Protein AF-A0A317Z1Q3-F1 (afdb_monomer)

Foldseek 3Di:
DDDDDPVDDLVVVVVVCVVVVEQEDEAADPDDNDDPNHHYDYDDPVVVVVVVVVVVVVD

Mean predicted aligned error: 6.93 Å

Structure (mmCIF, N/CA/C/O backbone):
data_AF-A0A317Z1Q3-F1
#
_entry.id   AF-A0A317Z1Q3-F1
#
loop_
_atom_site.group_PDB
_atom_site.id
_atom_si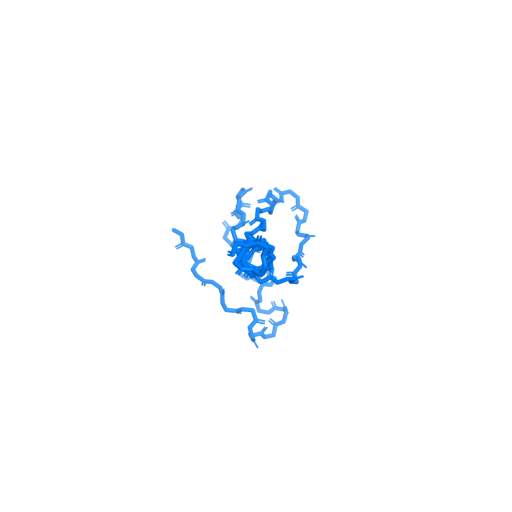te.type_symbol
_atom_site.label_atom_id
_atom_site.label_alt_id
_atom_site.label_comp_id
_atom_site.label_asym_id
_atom_site.label_entity_id
_atom_site.label_seq_id
_atom_site.pdbx_PDB_ins_code
_atom_site.Cartn_x
_atom_site.Cartn_y
_atom_site.Cartn_z
_atom_site.occupancy
_atom_site.B_iso_or_equiv
_atom_site.auth_seq_id
_atom_site.auth_comp_id
_atom_site.auth_asym_id
_atom_site.auth_atom_id
_atom_site.pdbx_PDB_model_num
ATOM 1 N N . TYR A 1 1 ? -0.118 -8.174 10.496 1.00 87.94 1 TYR A N 1
ATOM 2 C CA . TYR A 1 1 ? 0.308 -7.501 9.252 1.00 87.94 1 TYR A CA 1
ATOM 3 C C . TYR A 1 1 ? -0.475 -8.101 8.092 1.00 87.94 1 TYR A C 1
ATOM 5 O O . TYR A 1 1 ? -0.868 -9.258 8.198 1.00 87.94 1 TYR A O 1
ATOM 13 N N . VAL A 1 2 ? -0.736 -7.335 7.029 1.00 94.50 2 VAL A N 1
ATOM 14 C CA . VAL A 1 2 ? -1.370 -7.835 5.796 1.00 94.50 2 VAL A CA 1
ATOM 15 C C . VAL A 1 2 ? -0.323 -7.747 4.687 1.00 94.50 2 VAL A C 1
ATOM 17 O O . VAL A 1 2 ? 0.097 -6.633 4.377 1.00 94.50 2 VAL A O 1
ATOM 20 N N . P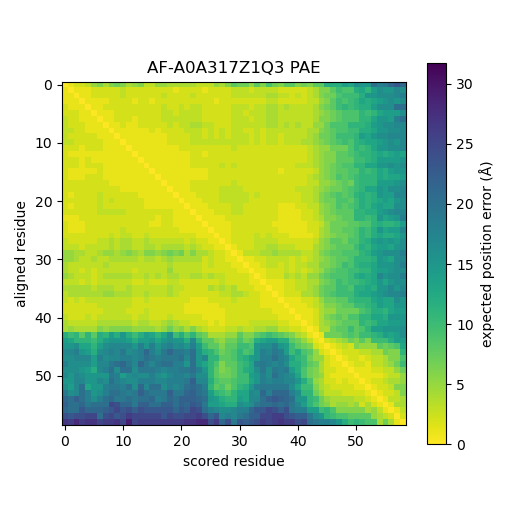RO A 1 3 ? 0.160 -8.874 4.136 1.00 94.19 3 PRO A N 1
ATOM 21 C CA . PRO A 1 3 ? 1.089 -8.829 3.018 1.00 94.19 3 PRO A CA 1
ATOM 22 C C . PRO A 1 3 ? 0.357 -8.351 1.760 1.00 94.19 3 PRO A C 1
ATOM 24 O O . PRO A 1 3 ? -0.737 -8.827 1.453 1.00 94.19 3 PRO A O 1
ATOM 27 N N . ILE A 1 4 ? 0.966 -7.412 1.040 1.00 93.69 4 ILE A N 1
ATOM 28 C CA . ILE A 1 4 ? 0.456 -6.884 -0.226 1.00 93.69 4 ILE A CA 1
ATOM 29 C C . ILE A 1 4 ? 1.565 -7.039 -1.258 1.00 93.69 4 ILE A C 1
ATOM 31 O O . ILE A 1 4 ? 2.670 -6.541 -1.064 1.00 93.69 4 ILE A O 1
ATOM 35 N N . ASP A 1 5 ? 1.257 -7.730 -2.348 1.00 92.44 5 ASP A N 1
ATOM 36 C CA . ASP A 1 5 ? 2.113 -7.769 -3.526 1.00 92.44 5 ASP A CA 1
ATOM 37 C C . ASP A 1 5 ? 1.745 -6.594 -4.440 1.00 92.44 5 ASP A C 1
ATOM 39 O O . ASP A 1 5 ? 0.596 -6.490 -4.869 1.00 92.44 5 ASP A O 1
ATOM 43 N N . GLN A 1 6 ? 2.700 -5.707 -4.732 1.00 90.81 6 GLN A N 1
ATOM 44 C CA . GLN A 1 6 ? 2.475 -4.565 -5.623 1.00 90.81 6 GLN A CA 1
ATOM 45 C C . GLN A 1 6 ? 2.382 -4.947 -7.111 1.00 90.81 6 GLN A C 1
ATOM 47 O O . GLN A 1 6 ? 2.065 -4.094 -7.936 1.00 90.81 6 GLN A O 1
ATOM 52 N N . SER A 1 7 ? 2.617 -6.214 -7.469 1.00 93.31 7 SER A N 1
ATOM 53 C CA . SER A 1 7 ? 2.397 -6.712 -8.830 1.00 93.31 7 SER A CA 1
ATOM 54 C C . SER A 1 7 ? 0.909 -6.814 -9.201 1.00 93.31 7 SER A C 1
ATOM 56 O O . SER A 1 7 ? 0.567 -6.897 -10.384 1.00 93.31 7 SER A O 1
ATOM 58 N N . ILE A 1 8 ? 0.007 -6.797 -8.210 1.00 94.19 8 ILE A N 1
ATOM 59 C CA . ILE A 1 8 ? -1.437 -6.840 -8.452 1.00 94.19 8 ILE A CA 1
ATOM 60 C C . ILE A 1 8 ? -1.961 -5.465 -8.898 1.00 94.19 8 ILE A C 1
ATOM 62 O O . ILE A 1 8 ? -1.377 -4.434 -8.567 1.00 94.19 8 ILE A O 1
ATOM 66 N N . PRO A 1 9 ? -3.112 -5.409 -9.591 1.00 95.44 9 PRO A N 1
ATOM 67 C CA . PRO A 1 9 ? -3.689 -4.144 -10.038 1.00 95.44 9 PRO A CA 1
ATOM 68 C C . PRO A 1 9 ? -3.885 -3.121 -8.906 1.00 95.44 9 PRO A C 1
ATOM 70 O O . PRO A 1 9 ? -4.388 -3.458 -7.833 1.00 95.44 9 PRO A O 1
ATOM 73 N N . THR A 1 10 ? -3.575 -1.847 -9.162 1.00 92.38 10 THR A N 1
ATOM 74 C CA . THR A 1 10 ? -3.637 -0.762 -8.163 1.00 92.38 10 THR A CA 1
ATOM 75 C C . THR A 1 10 ? -5.005 -0.635 -7.489 1.00 92.38 10 THR A C 1
ATOM 77 O O . THR A 1 10 ? -5.080 -0.409 -6.284 1.00 92.38 10 THR A O 1
ATOM 80 N N . ASN A 1 11 ? -6.101 -0.861 -8.221 1.00 95.00 11 ASN A N 1
ATOM 81 C CA . ASN A 1 11 ? -7.453 -0.839 -7.649 1.00 95.00 11 ASN A CA 1
ATOM 82 C C . ASN A 1 11 ? -7.677 -1.946 -6.599 1.00 95.00 11 ASN A C 1
ATOM 84 O O . ASN A 1 11 ? -8.451 -1.767 -5.661 1.00 95.00 11 ASN A O 1
ATOM 88 N N . ARG A 1 12 ? -6.994 -3.091 -6.726 1.00 95.75 12 ARG A N 1
ATOM 89 C CA . ARG A 1 12 ? -7.030 -4.175 -5.734 1.00 95.75 12 ARG A CA 1
ATOM 90 C C . ARG A 1 12 ? -6.256 -3.796 -4.481 1.00 95.75 12 ARG A C 1
ATOM 92 O O . ARG A 1 12 ? -6.730 -4.093 -3.390 1.00 95.75 12 ARG A O 1
ATOM 99 N N . ILE A 1 13 ? -5.111 -3.134 -4.637 1.00 95.25 13 ILE A N 1
ATOM 100 C CA . ILE A 1 13 ? -4.324 -2.608 -3.515 1.00 95.25 13 ILE A CA 1
ATOM 101 C C . ILE A 1 13 ? -5.148 -1.564 -2.760 1.00 95.25 13 ILE A C 1
ATOM 103 O O . ILE A 1 13 ? -5.335 -1.702 -1.556 1.00 95.25 13 ILE A O 1
ATOM 107 N N . GLN A 1 14 ? -5.742 -0.604 -3.474 1.00 94.75 14 GLN A N 1
ATOM 108 C CA . GLN A 1 14 ? -6.616 0.411 -2.885 1.00 94.75 14 GLN A CA 1
ATOM 109 C C . GLN A 1 14 ? -7.760 -0.220 -2.082 1.00 94.75 14 GLN A C 1
ATOM 111 O O . GLN A 1 14 ? -7.959 0.134 -0.924 1.00 94.75 14 GLN A O 1
ATOM 116 N N . HIS A 1 15 ? -8.452 -1.215 -2.645 1.00 95.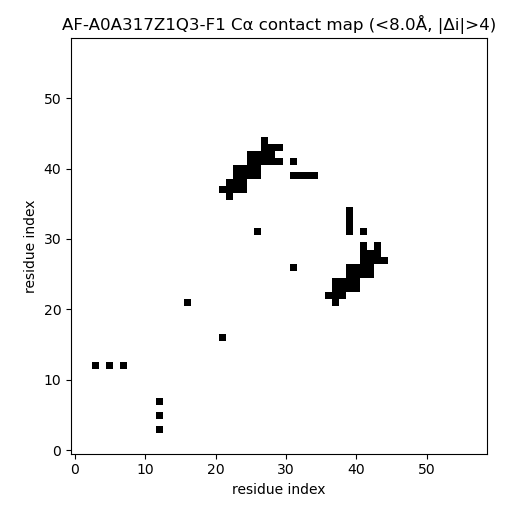69 15 HIS A N 1
ATOM 117 C CA . HIS A 1 15 ? -9.529 -1.909 -1.938 1.00 95.69 15 HIS A CA 1
ATOM 118 C C . HIS A 1 15 ? -9.056 -2.587 -0.639 1.00 95.69 15 HIS A C 1
ATOM 120 O O . HIS A 1 15 ? -9.780 -2.607 0.357 1.00 95.69 15 HIS A O 1
ATOM 126 N N . ILE A 1 16 ? -7.842 -3.149 -0.630 1.00 96.19 16 ILE A N 1
ATOM 127 C CA . ILE A 1 16 ? -7.246 -3.726 0.582 1.00 96.19 16 ILE A CA 1
ATOM 128 C C . ILE A 1 16 ? -6.985 -2.624 1.614 1.00 96.19 16 ILE A C 1
ATOM 130 O O . ILE A 1 16 ? -7.337 -2.804 2.778 1.00 96.19 16 ILE A O 1
ATOM 134 N N . ILE A 1 17 ? -6.407 -1.494 1.199 1.00 95.69 17 ILE A N 1
ATOM 135 C CA . ILE A 1 17 ? -6.079 -0.380 2.097 1.00 95.69 17 ILE A CA 1
ATOM 136 C C . ILE A 1 17 ? -7.335 0.239 2.708 1.00 95.69 17 ILE A C 1
ATOM 138 O O . ILE A 1 17 ? -7.383 0.401 3.923 1.00 95.69 17 ILE A O 1
ATOM 142 N N . GLU A 1 18 ? -8.378 0.488 1.917 1.00 95.25 18 GLU A N 1
ATOM 143 C CA . GLU A 1 18 ? -9.666 0.994 2.411 1.00 95.25 18 GLU A CA 1
ATOM 144 C C . GLU A 1 18 ? -10.291 0.034 3.432 1.00 95.25 18 GLU A C 1
ATOM 146 O O . GLU A 1 18 ? -10.706 0.437 4.519 1.00 95.25 18 GLU A O 1
ATOM 151 N N . LYS A 1 19 ? -10.307 -1.267 3.118 1.00 96.19 19 LYS A N 1
ATOM 152 C CA . LYS A 1 19 ? -10.921 -2.285 3.978 1.00 96.19 19 LYS A CA 1
ATOM 153 C C . LYS A 1 19 ? -10.157 -2.508 5.282 1.00 96.19 19 LYS A C 1
ATOM 155 O O . LYS A 1 19 ? -10.774 -2.767 6.312 1.00 96.19 19 LYS A O 1
ATOM 160 N N . VAL A 1 20 ? -8.828 -2.481 5.229 1.00 95.81 20 VAL A N 1
ATOM 161 C CA . VAL A 1 20 ? -7.967 -2.724 6.395 1.00 95.81 20 VAL A CA 1
ATOM 162 C C . VAL A 1 20 ? -7.789 -1.456 7.228 1.00 95.81 20 VAL A C 1
ATOM 164 O O . VAL A 1 20 ? -7.603 -1.564 8.436 1.00 95.81 20 VAL A O 1
ATOM 167 N N . SER A 1 21 ? -7.862 -0.275 6.603 1.00 95.38 21 SER A N 1
ATOM 168 C CA . SER A 1 21 ? -7.641 1.032 7.234 1.00 95.38 21 SER A CA 1
ATOM 169 C C . SER A 1 21 ? -6.367 1.065 8.105 1.00 95.38 21 SER A C 1
ATOM 171 O O . SER A 1 21 ? -6.439 1.320 9.311 1.00 95.38 21 SER A O 1
ATOM 173 N N . PRO A 1 22 ? -5.184 0.740 7.542 1.00 95.62 22 PRO A N 1
ATOM 174 C CA . PRO A 1 22 ? -3.952 0.681 8.319 1.00 95.62 22 PRO A CA 1
ATOM 175 C C . PRO A 1 22 ? -3.477 2.081 8.728 1.00 95.62 22 PRO A C 1
ATOM 177 O O . PRO A 1 22 ? -3.520 3.012 7.936 1.00 95.62 22 PRO A O 1
ATOM 180 N N . GLN A 1 23 ? -2.922 2.215 9.935 1.00 96.44 23 GLN A N 1
ATOM 181 C CA . GLN A 1 23 ? -2.205 3.438 10.337 1.00 96.44 23 GLN A CA 1
ATOM 182 C C . GLN A 1 23 ? -0.789 3.500 9.740 1.00 96.44 23 GLN A C 1
ATOM 184 O O . GLN A 1 23 ? -0.254 4.584 9.521 1.00 96.44 23 GLN A O 1
ATOM 189 N N . PHE A 1 24 ? -0.191 2.334 9.466 1.00 96.31 24 PHE A N 1
ATOM 190 C CA . PHE A 1 24 ? 1.173 2.198 8.960 1.00 96.31 24 PHE A CA 1
ATOM 191 C C . PHE A 1 24 ? 1.225 1.259 7.757 1.00 96.31 24 PHE A C 1
ATOM 193 O O . PHE A 1 24 ? 0.643 0.171 7.790 1.00 96.31 24 PHE A O 1
ATOM 200 N N . LEU A 1 25 ? 1.986 1.648 6.737 1.00 95.62 25 LEU A N 1
ATOM 201 C CA . LEU A 1 25 ? 2.295 0.829 5.572 1.00 95.62 25 LEU A CA 1
ATOM 202 C C . LEU A 1 25 ? 3.811 0.691 5.446 1.00 95.62 25 LEU A C 1
ATOM 204 O O . LEU A 1 25 ? 4.512 1.681 5.286 1.00 95.62 25 LEU A O 1
ATOM 208 N N . ILE A 1 26 ? 4.320 -0.538 5.535 1.00 94.75 26 ILE A N 1
ATOM 209 C CA . ILE A 1 26 ? 5.738 -0.823 5.294 1.00 94.75 26 ILE A CA 1
ATOM 210 C C . ILE A 1 26 ? 5.877 -1.189 3.821 1.00 94.75 26 ILE A C 1
ATOM 212 O O . ILE A 1 26 ? 5.356 -2.219 3.392 1.00 94.75 26 ILE A O 1
ATOM 216 N N . ASN A 1 27 ? 6.568 -0.346 3.063 1.00 91.94 27 ASN A N 1
ATOM 217 C CA . ASN A 1 27 ? 6.822 -0.547 1.647 1.00 91.94 27 ASN A CA 1
ATOM 218 C C . ASN A 1 27 ? 8.296 -0.895 1.432 1.00 91.94 27 ASN A C 1
ATOM 220 O O . ASN A 1 27 ? 9.188 -0.219 1.935 1.00 91.94 27 ASN A O 1
ATOM 224 N N . THR A 1 28 ? 8.565 -1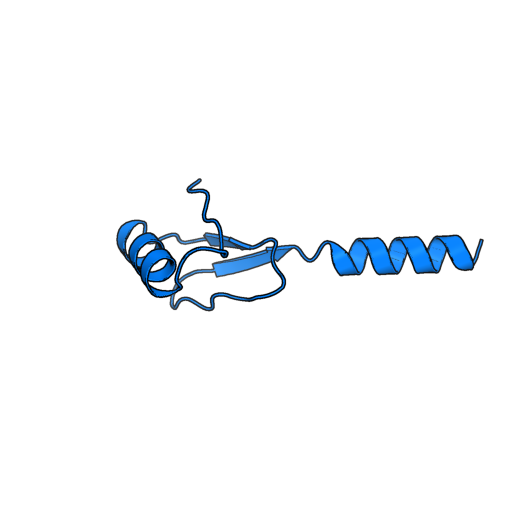.963 0.693 1.00 89.81 28 THR A N 1
ATOM 225 C CA . THR A 1 28 ? 9.932 -2.378 0.337 1.00 89.81 28 THR A CA 1
ATOM 226 C C . THR A 1 28 ? 10.246 -2.152 -1.137 1.00 89.81 28 THR A C 1
ATOM 228 O O . THR A 1 28 ? 11.297 -2.573 -1.612 1.00 89.81 28 THR A O 1
ATOM 231 N N . THR A 1 29 ? 9.315 -1.557 -1.879 1.00 87.38 29 THR A N 1
ATOM 232 C CA . THR A 1 29 ? 9.483 -1.209 -3.289 1.00 87.38 29 THR A CA 1
ATOM 233 C C . THR A 1 29 ? 9.839 0.267 -3.427 1.00 87.38 29 THR A C 1
ATOM 235 O O . THR A 1 29 ? 9.593 1.068 -2.524 1.00 87.38 29 THR A O 1
ATOM 238 N N . ASP A 1 30 ? 10.350 0.639 -4.598 1.00 85.00 30 ASP A N 1
ATOM 239 C CA . ASP A 1 30 ? 10.680 2.030 -4.915 1.00 85.00 30 ASP A CA 1
ATOM 240 C C . ASP A 1 30 ? 9.444 2.848 -5.348 1.00 85.00 30 ASP A C 1
ATOM 242 O O . ASP A 1 30 ? 9.567 4.023 -5.691 1.00 85.00 30 ASP A O 1
ATOM 246 N N . THR A 1 31 ? 8.247 2.242 -5.354 1.00 87.12 31 THR A N 1
ATOM 247 C CA . THR A 1 31 ? 7.000 2.898 -5.773 1.00 87.12 31 THR A CA 1
ATOM 248 C C . THR A 1 31 ? 6.142 3.231 -4.552 1.00 87.12 31 THR A C 1
ATOM 250 O O . THR A 1 31 ? 5.524 2.323 -3.984 1.00 87.12 31 THR A O 1
ATOM 253 N N . PRO A 1 32 ? 6.094 4.506 -4.122 1.00 87.56 32 PRO A N 1
ATOM 254 C CA . PRO A 1 32 ? 5.257 4.917 -3.003 1.00 87.56 32 PRO A CA 1
ATOM 255 C C . PRO A 1 32 ? 3.775 4.819 -3.368 1.00 87.56 32 PRO A C 1
ATOM 257 O O . PRO A 1 32 ? 3.383 5.093 -4.506 1.00 87.56 32 PRO A O 1
ATOM 260 N N . LEU A 1 33 ? 2.948 4.447 -2.393 1.00 88.69 33 LEU A N 1
ATOM 261 C CA . LEU A 1 33 ? 1.509 4.276 -2.585 1.00 88.69 33 LEU A CA 1
ATOM 262 C C . LEU A 1 33 ? 0.695 5.511 -2.163 1.00 88.69 33 LEU A C 1
ATOM 264 O O . LEU A 1 33 ? -0.389 5.715 -2.703 1.00 88.69 33 LEU A O 1
ATOM 268 N N . ASN A 1 34 ? 1.222 6.361 -1.270 1.00 87.69 34 ASN A N 1
ATOM 269 C CA . ASN A 1 34 ? 0.686 7.692 -0.932 1.00 87.69 34 ASN A CA 1
ATOM 270 C C . ASN A 1 34 ? -0.817 7.723 -0.566 1.00 87.69 34 ASN A C 1
ATOM 272 O O . ASN A 1 34 ? -1.568 8.571 -1.052 1.00 87.69 34 ASN A O 1
ATOM 276 N N . TYR A 1 35 ? -1.273 6.812 0.297 1.00 91.19 35 TYR A N 1
ATOM 277 C CA . TYR A 1 35 ? -2.657 6.816 0.784 1.00 91.19 35 TYR A CA 1
ATOM 278 C C . TYR A 1 35 ? -2.875 7.853 1.895 1.00 91.19 35 TYR A C 1
ATOM 280 O O . TYR A 1 35 ? -2.111 7.919 2.858 1.00 91.19 35 TYR A O 1
ATOM 288 N N . GLU A 1 36 ? -3.946 8.644 1.785 1.00 90.94 36 GLU A N 1
ATOM 289 C CA . GLU A 1 36 ? -4.300 9.659 2.783 1.00 90.94 36 GLU A CA 1
ATOM 290 C C . GLU A 1 36 ? -4.553 9.028 4.162 1.00 90.94 36 GLU A C 1
ATOM 292 O O . GLU A 1 36 ? -5.205 7.991 4.281 1.00 90.94 36 GLU A O 1
ATOM 297 N N . GLY A 1 37 ? -4.020 9.649 5.218 1.00 91.69 37 GLY A N 1
ATOM 298 C CA . GLY A 1 37 ? -4.181 9.172 6.595 1.00 91.69 37 GLY A CA 1
ATOM 299 C C . GLY A 1 37 ? -3.347 7.936 6.957 1.00 91.69 37 GLY A C 1
ATOM 300 O O . GLY A 1 37 ? -3.409 7.488 8.101 1.00 91.69 37 GLY A O 1
ATOM 301 N N . VAL A 1 38 ? -2.542 7.410 6.028 1.00 95.06 38 VAL A N 1
ATOM 302 C CA . VAL A 1 38 ? -1.652 6.266 6.260 1.00 95.06 38 VAL A CA 1
ATOM 303 C C . VAL A 1 38 ? -0.205 6.743 6.320 1.00 95.06 38 VAL A C 1
ATOM 3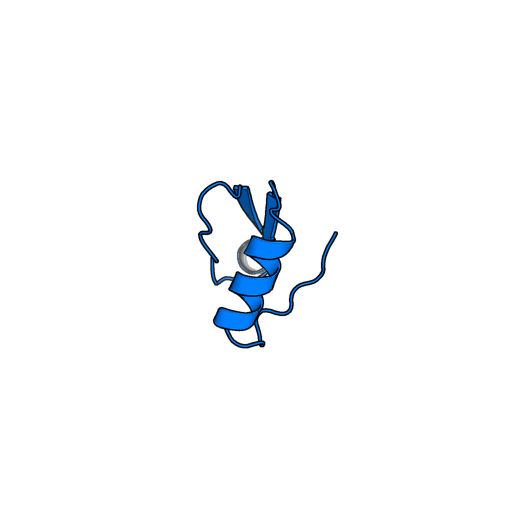05 O O . VAL A 1 38 ? 0.273 7.440 5.429 1.00 95.06 38 VAL A O 1
ATOM 308 N N . THR A 1 39 ? 0.527 6.339 7.359 1.00 95.88 39 THR A N 1
ATOM 309 C CA . THR A 1 39 ? 1.970 6.600 7.444 1.00 95.88 39 THR A CA 1
ATOM 310 C C . THR A 1 39 ? 2.725 5.533 6.657 1.00 95.88 39 THR A C 1
ATOM 312 O O . THR A 1 39 ? 2.824 4.384 7.093 1.00 95.88 39 THR A O 1
ATOM 315 N N . GLU A 1 40 ? 3.259 5.900 5.497 1.00 94.50 40 GLU A N 1
ATOM 316 C CA . GLU A 1 40 ? 4.086 5.016 4.674 1.00 94.50 40 GLU A CA 1
ATOM 317 C C . GLU A 1 40 ? 5.564 5.091 5.092 1.00 94.50 40 GLU A C 1
ATOM 319 O O . GLU A 1 40 ? 6.155 6.166 5.183 1.00 94.50 40 GLU A O 1
ATOM 324 N N . ILE A 1 41 ? 6.160 3.928 5.359 1.00 92.50 41 ILE A N 1
ATOM 325 C CA . ILE A 1 41 ? 7.575 3.747 5.685 1.00 92.50 41 ILE A CA 1
ATOM 326 C C . ILE A 1 41 ? 8.205 2.947 4.547 1.00 92.50 41 ILE A C 1
ATOM 328 O O . ILE A 1 41 ? 7.987 1.738 4.442 1.00 92.50 41 ILE A O 1
ATOM 332 N N . THR A 1 42 ? 9.005 3.616 3.719 1.00 89.62 42 THR A N 1
ATOM 333 C CA . THR A 1 42 ? 9.706 2.979 2.599 1.00 89.62 42 THR A CA 1
ATOM 334 C C . THR A 1 42 ? 11.110 2.548 3.007 1.00 89.62 42 THR A C 1
ATOM 336 O O . THR A 1 42 ? 11.942 3.366 3.398 1.00 89.62 42 THR A O 1
ATOM 339 N N . VAL A 1 43 ? 11.391 1.253 2.892 1.00 85.00 43 VAL A N 1
ATOM 340 C CA . VAL A 1 43 ? 12.707 0.664 3.148 1.00 85.00 43 VAL A CA 1
ATOM 341 C C . VAL A 1 43 ? 13.413 0.447 1.811 1.00 85.00 43 VAL A C 1
ATOM 343 O O . VAL A 1 43 ? 13.198 -0.559 1.137 1.00 85.00 43 VAL A O 1
ATOM 346 N N . MET A 1 44 ? 14.274 1.391 1.424 1.00 71.50 44 MET A N 1
ATOM 347 C CA . MET A 1 44 ? 15.089 1.275 0.210 1.00 71.50 44 MET A CA 1
ATOM 348 C C . MET A 1 44 ? 16.322 0.398 0.457 1.00 71.50 4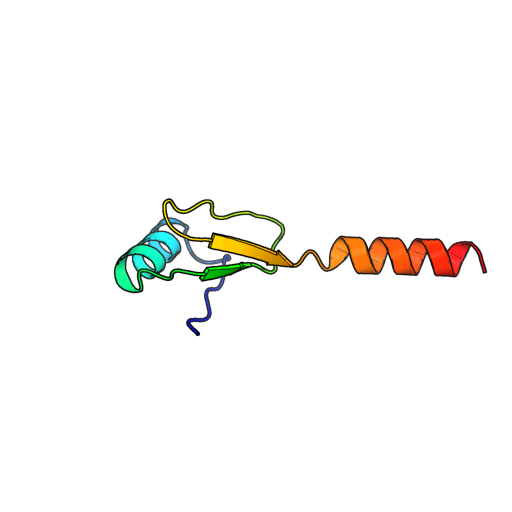4 MET A C 1
ATOM 350 O O . MET A 1 44 ? 17.331 0.852 1.000 1.00 71.50 44 MET A O 1
ATOM 354 N N . PHE A 1 45 ? 16.286 -0.853 -0.005 1.00 67.94 45 PHE A N 1
ATOM 355 C CA . PHE A 1 45 ? 17.458 -1.740 0.033 1.00 67.94 45 PHE A CA 1
ATOM 356 C C . PHE A 1 45 ? 18.565 -1.319 -0.949 1.00 67.94 45 PHE A C 1
ATOM 358 O O . PHE A 1 45 ? 19.741 -1.599 -0.715 1.00 67.94 45 PHE A O 1
ATOM 365 N N . GLN A 1 46 ? 18.222 -0.612 -2.031 1.00 65.62 46 GLN A N 1
ATOM 366 C CA . GLN A 1 46 ? 19.196 -0.205 -3.049 1.00 65.62 46 GLN A CA 1
ATOM 367 C C . GLN A 1 46 ? 20.244 0.785 -2.522 1.00 65.62 46 GLN A C 1
ATOM 369 O O . GLN A 1 46 ? 21.409 0.667 -2.888 1.00 65.62 46 GLN A O 1
ATOM 374 N N . LEU A 1 47 ? 19.876 1.706 -1.622 1.00 65.88 47 LEU A N 1
ATOM 375 C CA . LEU A 1 47 ? 20.823 2.670 -1.041 1.00 65.88 47 LEU A CA 1
ATOM 376 C C . LEU A 1 47 ? 21.872 1.987 -0.156 1.00 65.88 47 LEU A C 1
ATOM 378 O O . LEU A 1 47 ? 23.038 2.375 -0.175 1.00 65.88 47 LEU A O 1
ATOM 382 N N . ILE A 1 48 ? 21.479 0.934 0.567 1.00 69.00 48 ILE A N 1
ATOM 383 C CA . ILE A 1 48 ? 22.400 0.125 1.373 1.00 69.00 48 ILE A CA 1
ATOM 384 C C . ILE A 1 48 ? 23.370 -0.622 0.454 1.00 69.00 48 ILE A C 1
ATOM 386 O O . ILE A 1 48 ? 24.576 -0.579 0.672 1.00 69.00 48 ILE A O 1
ATOM 390 N N . ASN A 1 49 ? 22.873 -1.246 -0.615 1.00 69.00 49 ASN A N 1
ATOM 391 C CA . ASN A 1 49 ? 23.728 -1.955 -1.569 1.00 69.00 49 ASN A CA 1
ATOM 392 C C . ASN A 1 49 ? 24.683 -1.014 -2.314 1.00 69.00 49 ASN A C 1
ATOM 394 O O . ASN A 1 49 ? 25.854 -1.347 -2.477 1.00 69.00 49 ASN A O 1
ATOM 398 N N . LEU A 1 50 ? 24.217 0.171 -2.717 1.00 73.31 50 LEU A N 1
ATOM 399 C CA . LEU A 1 50 ? 25.048 1.193 -3.354 1.00 73.31 50 LEU A CA 1
ATOM 400 C C . LEU A 1 50 ? 26.154 1.679 -2.405 1.00 73.31 50 LEU A C 1
ATOM 402 O O . LEU A 1 50 ? 27.312 1.797 -2.807 1.00 73.31 50 LEU A O 1
ATOM 406 N N . TYR A 1 51 ? 25.815 1.915 -1.136 1.00 77.19 51 TYR A N 1
ATOM 407 C CA . TYR A 1 51 ? 26.782 2.280 -0.103 1.00 77.19 51 TYR A CA 1
ATOM 408 C C . TYR A 1 51 ? 27.833 1.181 0.099 1.00 77.19 51 TYR A C 1
ATOM 410 O O . TYR A 1 51 ? 29.028 1.466 0.059 1.00 77.19 51 TYR A O 1
ATOM 418 N N . LEU A 1 52 ? 27.407 -0.079 0.232 1.00 75.81 52 LEU A N 1
ATOM 419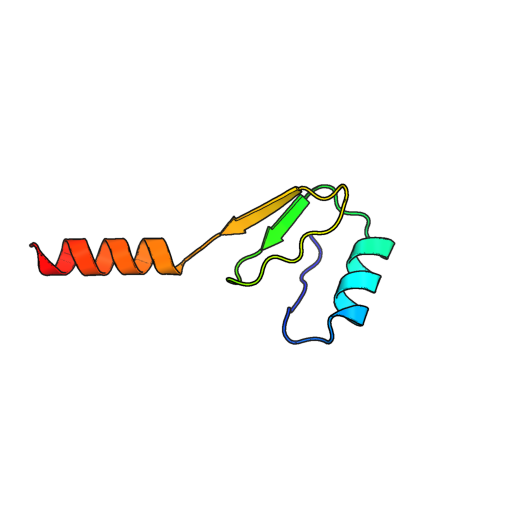 C CA . LEU A 1 52 ? 28.313 -1.217 0.401 1.00 75.81 52 LEU A CA 1
ATOM 420 C C . LEU A 1 52 ? 29.235 -1.401 -0.814 1.00 75.81 52 LEU A C 1
ATOM 422 O O . LEU A 1 52 ? 30.436 -1.560 -0.633 1.00 75.81 52 LEU A O 1
ATOM 426 N N . GLN A 1 53 ? 28.714 -1.291 -2.042 1.00 72.75 53 GLN A N 1
ATOM 427 C CA . GLN A 1 53 ? 29.527 -1.335 -3.265 1.00 72.75 53 GLN A CA 1
ATOM 428 C C . GLN A 1 53 ? 30.551 -0.197 -3.326 1.00 72.75 53 GLN A C 1
ATOM 430 O O . GLN A 1 53 ? 31.688 -0.407 -3.7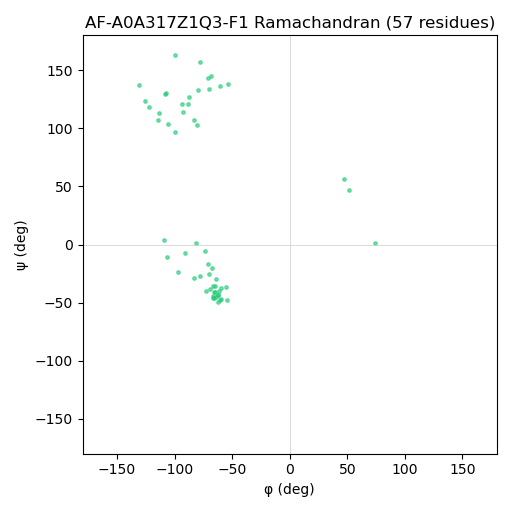38 1.00 72.75 53 GLN A O 1
ATOM 435 N N . THR A 1 54 ? 30.166 1.008 -2.905 1.00 76.94 54 THR A N 1
ATOM 436 C CA . THR A 1 54 ? 31.064 2.169 -2.892 1.00 76.94 54 THR A CA 1
ATOM 437 C C . THR A 1 54 ? 32.192 1.978 -1.879 1.00 76.94 54 THR A C 1
ATOM 439 O O . THR A 1 54 ? 33.349 2.208 -2.207 1.00 76.94 54 THR A O 1
ATOM 442 N N . VAL A 1 55 ? 31.881 1.497 -0.671 1.00 81.44 55 VAL A N 1
ATOM 443 C CA . VAL A 1 55 ? 32.883 1.233 0.374 1.00 81.44 55 VAL A CA 1
ATOM 444 C C . VAL A 1 55 ? 33.827 0.097 -0.032 1.00 81.44 55 VAL A C 1
ATOM 446 O O . VAL A 1 55 ? 35.033 0.220 0.158 1.00 81.44 55 VAL A O 1
ATOM 449 N N . SER A 1 56 ? 33.313 -0.972 -0.649 1.00 77.06 56 SER A N 1
ATOM 450 C CA . SER A 1 56 ? 34.128 -2.091 -1.146 1.00 77.06 56 SER A CA 1
ATOM 451 C C . SER A 1 56 ? 35.043 -1.736 -2.320 1.00 77.06 56 SER A C 1
ATOM 453 O O . SER A 1 56 ? 35.993 -2.464 -2.562 1.00 77.06 56 SER A O 1
ATOM 455 N N . ASN A 1 57 ? 34.770 -0.653 -3.052 1.00 68.62 57 ASN A N 1
ATOM 456 C CA . ASN A 1 57 ? 35.621 -0.183 -4.152 1.00 68.62 57 ASN A CA 1
ATOM 457 C C . ASN A 1 57 ? 36.693 0.828 -3.703 1.00 68.62 57 ASN A C 1
ATOM 459 O O . ASN A 1 57 ? 37.519 1.239 -4.518 1.00 68.62 57 ASN A O 1
ATOM 463 N N . ILE A 1 58 ? 36.654 1.276 -2.443 1.00 66.19 58 ILE A N 1
ATOM 464 C CA . ILE A 1 58 ? 37.593 2.257 -1.869 1.00 66.19 58 ILE A CA 1
ATOM 465 C C . ILE A 1 58 ? 38.584 1.582 -0.890 1.00 66.19 58 ILE A C 1
ATOM 467 O O . ILE A 1 58 ? 39.580 2.199 -0.510 1.00 66.19 58 ILE A O 1
ATOM 471 N N . LEU A 1 59 ? 38.344 0.317 -0.519 1.00 54.72 59 LEU A N 1
ATOM 472 C CA 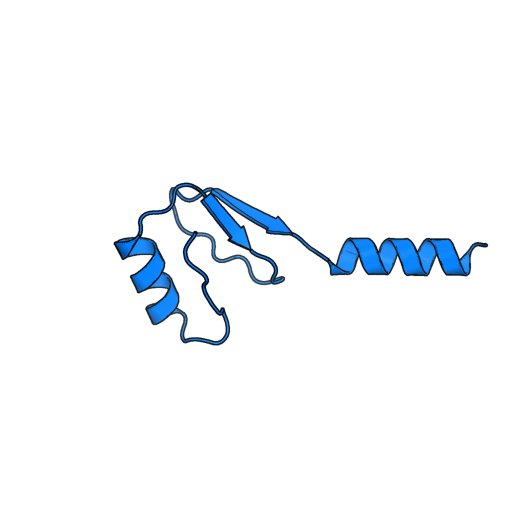. LEU A 1 59 ? 39.230 -0.552 0.272 1.00 54.72 59 LEU A CA 1
ATOM 473 C C . LEU A 1 59 ? 39.888 -1.611 -0.617 1.00 54.72 59 LEU A C 1
ATOM 475 O O . LEU A 1 59 ? 41.069 -1.925 -0.353 1.00 54.72 59 LEU A O 1
#

pLDDT: mean 86.83, std 10.68, range [54.72, 96.44]

Organism: Staphylococcus pseudintermedius (NCBI:txid283734)

Radius of gyration: 15.26 Å; Cα contacts (8 Å, |Δi|>4): 39; chains: 1; bounding box: 50×18×20 Å

Nearest PDB structures (foldseek):
  7vhv-assembly4_A  TM=9.014E-01  e=2.269E-02  Staphylococcus aureus subsp. aureus Mu50
  3dhv-assembly1_A  TM=7.915E-01  e=6.212E-02  Bacillus cereus ATCC 14579
  6lot-assembly1_A  TM=5.708E-01  e=5.778E-01  Homo sapiens

Sequence (59 aa):
YVPIDQSIPTNRIQHIIEKVSPQFLINTTDTPLNYEGVTEITVMFQLINLYLQTVSNIL

Secondary structure (DSSP, 8-state):
-----TTS-HHHHHHHHHHH--SEEEE-SSS----TT-EEEE--HHHHHHHHHHHHTT-

Solvent-accessible surface area (backbone atoms only — not comparable to full-atom values): 3910 Å² total; per-residue (Å²): 138,82,92,77,70,83,89,52,60,67,72,60,52,50,54,50,46,68,73,65,61,52,64,64,42,85,37,73,59,95,71,85,81,86,55,86,88,38,48,74,47,71,49,66,63,63,62,56,51,52,50,51,54,53,55,65,74,76,110